Protein AF-A0A7R8Z5N2-F1 (afdb_monomer)

Sequence (148 aa):
MTSTLLFFHPQNLLNNFQSWDPMTAVARVFLFFQLVTVYPLLTYMLRVQMFTTLLRSTYPGFYHVLLLNTAIIIVCVMFAIFLPHIGTIIRFTGALSGLVYVFTLPSLLHLASQRKFGKQSWLSILLHIAIIIIGGGNLLAQFFVQDL

Foldseek 3Di:
DPVVVVVPDQPPPLVVDDPPDVVSVVVVVVVVVVCVVVVVVVLVVVLVVCCCPPVVDPAPDDVVVVVSVVVVVVVVVVCVPPPVRVVLCCQLVVLVCCLVPVQVVVLVVVVVVCVVVVDDDVVVNVVSVVSSVVSVVSNVVSVVVVVD

pLDDT: mean 77.33, std 12.67, range [39.56, 95.31]

Solvent-accessible surface area (backbone atoms only — not comparable to full-atom values): 8576 Å² total; per-residue (Å²): 141,69,71,68,66,72,75,65,59,57,79,49,70,78,67,71,49,66,92,82,41,67,68,58,53,52,50,52,53,53,52,48,55,49,49,66,59,48,50,60,54,50,55,51,51,50,51,54,52,49,40,56,71,73,62,75,48,101,74,87,52,70,65,57,57,50,53,51,53,51,51,51,51,51,52,54,53,50,46,58,70,79,49,78,52,64,56,63,54,49,49,53,54,47,37,54,49,39,33,51,60,67,37,43,45,58,44,50,51,50,53,56,50,33,67,74,67,75,58,84,58,66,68,58,54,50,53,45,51,51,48,40,50,52,36,51,48,53,44,52,49,55,54,59,66,71,80,110

InterPro domains:
  IPR013057 Amino acid transporter, transmembrane domain [PF01490] (11-136)

Mean predicted aligned error: 10.29 Å

Secondary structure (DSSP, 8-state):
--HHHHTT--SSGGGSS-TT-HHHHHHHHHHHHHHHHHHHHHHHHHHHHHHHHHT-SS---HHHHHHHHHHHHHHHHHHHHH---HHHHHHHHHHHHIIIIIIIHHHHHHHHHHHHHT---HHHHHHHHHHHHHHHHHHHHHHHTT--

Radius of gyration: 21.26 Å; Cα contacts (8 Å, |Δi|>4): 54; chains: 1; bounding box: 60×34×50 Å

Organism: Timema douglasi (NCBI:txid61478)

Structure (mmCIF, N/CA/C/O backbone):
data_AF-A0A7R8Z5N2-F1
#
_entry.id   AF-A0A7R8Z5N2-F1
#
loop_
_atom_site.group_PDB
_atom_site.id
_atom_site.type_symbol
_atom_site.label_atom_id
_atom_site.label_alt_id
_atom_site.label_comp_id
_atom_site.label_asym_id
_atom_site.label_entity_id
_atom_site.label_seq_id
_atom_site.pdbx_PDB_ins_code
_atom_site.Cartn_x
_atom_site.Cartn_y
_atom_site.Cartn_z
_atom_site.occupancy
_atom_site.B_iso_or_equiv
_atom_site.auth_seq_id
_atom_site.auth_comp_id
_atom_site.auth_asym_id
_atom_site.auth_atom_id
_atom_site.pdbx_PDB_model_num
ATOM 1 N N . MET A 1 1 ? 33.433 5.625 8.682 1.00 39.56 1 MET A N 1
ATOM 2 C CA . MET A 1 1 ? 33.608 4.579 7.646 1.00 39.56 1 MET A CA 1
ATOM 3 C C . MET A 1 1 ? 32.602 3.423 7.794 1.00 39.56 1 MET A C 1
ATOM 5 O O . MET A 1 1 ? 32.796 2.369 7.211 1.00 39.56 1 MET A O 1
ATOM 9 N N . THR A 1 2 ? 31.505 3.627 8.534 1.00 42.00 2 THR A N 1
ATOM 10 C CA . THR A 1 2 ? 30.432 2.646 8.793 1.00 42.00 2 THR A CA 1
ATOM 11 C C . THR A 1 2 ? 29.105 3.010 8.111 1.00 42.00 2 THR A C 1
ATOM 13 O O . THR A 1 2 ? 28.237 2.155 7.989 1.00 42.00 2 THR A O 1
ATOM 16 N N . SER A 1 3 ? 28.953 4.237 7.597 1.00 45.19 3 SER A N 1
ATOM 17 C CA . SER A 1 3 ? 27.700 4.699 6.974 1.00 45.19 3 SER A CA 1
ATOM 18 C C . SER A 1 3 ? 27.501 4.237 5.524 1.00 45.19 3 SER A C 1
ATOM 20 O O . SER A 1 3 ? 26.374 4.214 5.046 1.00 45.19 3 SER A O 1
ATOM 22 N N . THR A 1 4 ? 28.553 3.806 4.818 1.00 46.22 4 THR A N 1
ATOM 23 C CA . THR A 1 4 ? 28.443 3.372 3.409 1.00 46.22 4 THR A CA 1
ATOM 24 C C . THR A 1 4 ? 27.979 1.915 3.261 1.00 46.22 4 THR A C 1
ATOM 26 O O . THR A 1 4 ? 27.432 1.552 2.227 1.00 46.22 4 THR A O 1
ATOM 29 N N . LEU A 1 5 ? 28.142 1.084 4.300 1.00 44.28 5 LEU A N 1
ATOM 30 C CA . LEU A 1 5 ? 27.711 -0.325 4.306 1.00 44.28 5 LEU A CA 1
ATOM 31 C C . LEU A 1 5 ? 26.206 -0.489 4.577 1.00 44.28 5 LEU A C 1
ATOM 33 O O . LEU A 1 5 ? 25.599 -1.452 4.121 1.00 44.28 5 LEU A O 1
ATOM 37 N N . LEU A 1 6 ? 25.589 0.474 5.266 1.00 46.59 6 LEU A N 1
ATOM 38 C CA . LEU A 1 6 ? 24.146 0.487 5.534 1.00 46.59 6 LEU A CA 1
ATOM 39 C C . LEU A 1 6 ? 23.344 1.010 4.326 1.00 46.59 6 LEU A C 1
ATOM 41 O O . LEU A 1 6 ? 22.189 0.641 4.139 1.00 46.59 6 LEU A O 1
ATOM 45 N N . PHE A 1 7 ? 23.986 1.790 3.450 1.00 44.69 7 PHE A N 1
ATOM 46 C CA . PHE A 1 7 ? 23.397 2.290 2.203 1.00 44.69 7 PHE A CA 1
ATOM 47 C C . PHE A 1 7 ? 23.388 1.248 1.069 1.00 44.69 7 PHE A C 1
ATOM 49 O O . PHE A 1 7 ? 22.688 1.414 0.074 1.00 44.69 7 PHE A O 1
ATOM 56 N N . PHE A 1 8 ? 24.158 0.165 1.211 1.00 43.88 8 PHE A N 1
ATOM 57 C CA . PHE A 1 8 ? 24.378 -0.831 0.160 1.00 43.88 8 PHE A CA 1
ATOM 58 C C . PHE A 1 8 ? 23.771 -2.197 0.473 1.00 43.88 8 PHE A C 1
ATOM 60 O O . PHE A 1 8 ? 24.158 -3.170 -0.161 1.00 43.88 8 PHE A O 1
ATOM 67 N N . HIS A 1 9 ? 22.837 -2.301 1.425 1.00 49.00 9 HIS A N 1
ATOM 68 C CA . HIS A 1 9 ? 22.056 -3.526 1.578 1.00 49.00 9 HIS A CA 1
ATOM 69 C C . HIS A 1 9 ? 20.929 -3.506 0.538 1.00 49.00 9 HIS A C 1
ATOM 71 O O . HIS A 1 9 ? 19.988 -2.716 0.675 1.00 49.00 9 HIS A O 1
ATOM 77 N N . PRO A 1 10 ? 20.981 -4.349 -0.510 1.00 59.81 10 PRO A N 1
ATOM 78 C CA . PRO A 1 10 ? 19.870 -4.458 -1.428 1.00 59.81 10 PRO A CA 1
ATOM 79 C C . PRO A 1 10 ? 18.620 -4.839 -0.643 1.00 59.81 10 PRO A C 1
ATOM 81 O O . PRO A 1 10 ? 18.575 -5.883 0.008 1.00 59.81 10 PRO A O 1
ATOM 84 N N . GLN A 1 11 ? 17.594 -3.996 -0.718 1.00 66.06 11 GLN A N 1
ATOM 85 C CA . GLN A 1 11 ? 16.321 -4.263 -0.044 1.00 66.06 11 GLN A CA 1
ATOM 86 C C . GLN A 1 11 ? 15.582 -5.454 -0.666 1.00 66.06 11 GLN A C 1
ATOM 88 O O . GLN A 1 11 ? 14.691 -6.033 -0.054 1.00 66.06 11 GLN A O 1
ATOM 93 N N . ASN A 1 12 ? 15.987 -5.850 -1.875 1.00 74.50 12 ASN A N 1
ATOM 94 C CA . ASN A 1 12 ? 15.635 -7.130 -2.457 1.00 74.50 12 ASN A CA 1
ATOM 95 C C . ASN A 1 12 ? 16.669 -8.189 -2.049 1.00 74.50 12 ASN A C 1
ATOM 97 O O . ASN A 1 12 ? 17.817 -8.148 -2.496 1.00 74.50 12 ASN A O 1
ATOM 101 N N . LEU A 1 13 ? 16.238 -9.173 -1.256 1.00 75.88 13 LEU A N 1
ATOM 102 C CA . LEU A 1 13 ? 17.068 -10.289 -0.796 1.00 75.88 13 LEU A CA 1
ATOM 103 C C . LEU A 1 13 ? 17.798 -10.992 -1.955 1.00 75.88 13 LEU A C 1
ATOM 105 O O . LEU A 1 13 ? 18.972 -11.322 -1.833 1.00 75.88 13 LEU A O 1
ATOM 109 N N . LEU A 1 14 ? 17.149 -11.144 -3.114 1.00 69.31 14 LEU A N 1
ATOM 110 C CA . LEU A 1 14 ? 17.735 -11.826 -4.277 1.00 69.31 14 LEU A CA 1
ATOM 111 C C . LEU A 1 14 ? 18.878 -11.054 -4.941 1.00 69.31 14 LEU A C 1
ATOM 113 O O . LEU A 1 14 ? 19.600 -11.620 -5.762 1.00 69.31 14 LEU A O 1
ATOM 117 N N . ASN A 1 15 ? 19.034 -9.773 -4.620 1.00 73.38 15 ASN A N 1
ATOM 118 C CA . ASN A 1 15 ? 20.131 -8.949 -5.107 1.00 73.38 15 ASN A CA 1
ATOM 119 C C . ASN A 1 15 ? 21.354 -8.989 -4.171 1.00 73.38 15 ASN A C 1
ATOM 121 O O . ASN A 1 15 ? 22.372 -8.395 -4.500 1.00 73.38 15 ASN A O 1
ATOM 125 N N . ASN A 1 16 ? 21.258 -9.685 -3.026 1.00 77.38 16 ASN A N 1
ATOM 126 C CA . ASN A 1 16 ? 22.408 -10.009 -2.170 1.00 77.38 16 ASN A CA 1
ATOM 127 C C . ASN A 1 16 ? 23.142 -11.288 -2.609 1.00 77.38 16 ASN A C 1
ATOM 129 O O . ASN A 1 16 ? 24.275 -11.502 -2.196 1.00 77.38 16 ASN A O 1
ATOM 133 N N . PHE A 1 17 ? 22.513 -12.146 -3.419 1.00 77.88 17 PHE A N 1
ATOM 134 C CA . PHE A 1 17 ? 23.131 -13.376 -3.919 1.00 77.88 17 PHE A CA 1
ATOM 135 C C . PHE A 1 17 ? 23.900 -13.131 -5.220 1.00 77.88 17 PHE A C 1
ATOM 137 O O . PHE A 1 17 ? 23.555 -12.237 -5.997 1.00 77.88 17 PHE A O 1
ATOM 144 N N . GLN A 1 18 ? 24.926 -13.948 -5.474 1.00 71.62 18 GLN A N 1
ATOM 145 C CA . GLN A 1 18 ? 25.733 -13.859 -6.686 1.00 71.62 18 GLN A CA 1
ATOM 146 C C . GLN A 1 18 ? 24.854 -14.142 -7.914 1.00 71.62 18 GLN A C 1
ATOM 148 O O . GLN A 1 18 ? 24.121 -15.129 -7.972 1.00 71.62 18 GLN A O 1
ATOM 153 N N 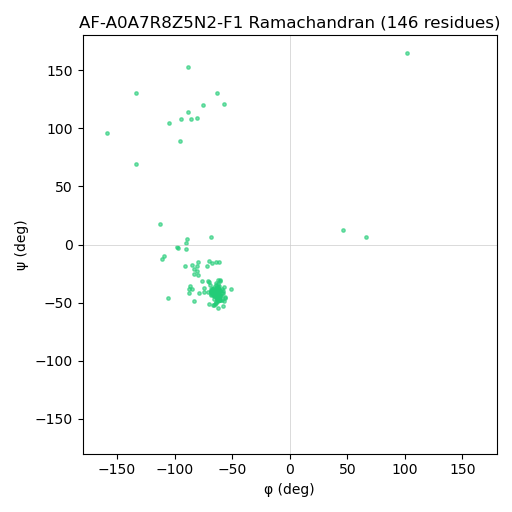. SER A 1 19 ? 24.923 -13.276 -8.929 1.00 64.31 19 SER A N 1
ATOM 154 C CA . SER A 1 19 ? 24.057 -13.346 -10.122 1.00 64.31 19 SER A CA 1
ATOM 155 C C . SER A 1 19 ? 24.210 -14.636 -10.940 1.00 64.31 19 SER A C 1
ATOM 157 O O . SER A 1 19 ? 23.376 -14.917 -11.795 1.00 64.31 19 SER A O 1
ATOM 159 N N . TRP A 1 20 ? 25.284 -15.389 -10.700 1.00 68.44 20 TRP A N 1
ATOM 160 C CA . TRP A 1 20 ? 25.646 -16.611 -11.418 1.00 68.44 20 TRP A CA 1
ATOM 161 C C . TRP A 1 20 ? 25.206 -17.901 -10.713 1.00 68.44 20 TRP A C 1
ATOM 163 O O . TRP A 1 20 ? 25.386 -18.981 -11.271 1.00 68.44 20 TRP A O 1
ATOM 173 N N . ASP A 1 21 ? 24.607 -17.809 -9.520 1.00 82.62 21 ASP A N 1
ATOM 174 C CA . ASP A 1 21 ? 24.134 -18.992 -8.808 1.00 82.62 21 ASP A CA 1
ATOM 175 C C . ASP A 1 21 ? 22.845 -19.529 -9.456 1.00 82.62 21 ASP A C 1
ATOM 177 O O . ASP A 1 21 ? 21.822 -18.828 -9.475 1.00 82.62 21 ASP A O 1
ATOM 181 N N . PRO A 1 22 ? 22.834 -20.784 -9.949 1.00 84.25 22 PRO A N 1
ATOM 182 C CA . PRO A 1 22 ? 21.678 -21.344 -10.648 1.00 84.25 22 PRO A CA 1
ATOM 183 C C . PRO A 1 22 ? 20.425 -21.381 -9.760 1.00 84.25 22 PRO A C 1
ATOM 185 O O . PRO A 1 22 ? 19.316 -21.186 -10.252 1.00 84.25 22 PRO A O 1
ATOM 188 N N . MET A 1 23 ? 20.588 -21.534 -8.441 1.00 84.19 23 MET A N 1
ATOM 189 C CA . MET A 1 23 ? 19.486 -21.491 -7.472 1.00 84.19 23 MET A CA 1
ATOM 190 C C . MET A 1 23 ? 18.786 -20.120 -7.444 1.00 84.19 23 MET A C 1
ATOM 192 O O . MET A 1 23 ? 17.557 -20.043 -7.430 1.00 84.19 23 MET A O 1
ATOM 196 N N . THR A 1 24 ? 19.552 -19.025 -7.497 1.00 84.94 24 THR A N 1
ATOM 197 C CA . THR A 1 24 ? 19.012 -17.656 -7.516 1.00 84.94 24 THR A CA 1
ATOM 198 C C . THR A 1 24 ? 18.289 -17.371 -8.830 1.00 84.94 24 THR A C 1
ATOM 200 O O . THR A 1 24 ? 17.233 -16.736 -8.827 1.00 84.94 24 THR A O 1
ATOM 203 N N . ALA A 1 25 ? 18.814 -17.865 -9.955 1.00 84.81 25 ALA A N 1
ATOM 204 C CA . ALA A 1 25 ? 18.154 -17.747 -11.254 1.00 84.81 25 ALA A CA 1
ATOM 205 C C . ALA A 1 25 ? 16.797 -18.471 -11.264 1.00 84.81 25 ALA A C 1
ATOM 207 O O . ALA A 1 25 ? 15.786 -17.882 -11.653 1.00 84.81 25 ALA A O 1
ATOM 208 N N . VAL A 1 26 ? 16.752 -19.703 -10.750 1.00 89.75 26 VAL A N 1
ATOM 209 C CA . VAL A 1 26 ? 15.511 -20.476 -10.601 1.00 89.75 26 VAL A CA 1
ATOM 210 C C . VAL A 1 26 ? 14.506 -19.738 -9.705 1.00 89.75 26 VAL A C 1
ATOM 212 O O . VAL A 1 26 ? 13.344 -19.589 -10.084 1.00 89.75 26 VAL A O 1
ATOM 215 N N . ALA A 1 27 ? 14.947 -19.180 -8.573 1.00 88.12 27 ALA A N 1
ATOM 216 C CA . ALA A 1 27 ? 14.085 -18.386 -7.694 1.00 88.12 27 ALA A CA 1
ATOM 217 C C . ALA A 1 27 ? 13.497 -17.142 -8.392 1.00 88.12 27 ALA A C 1
ATOM 219 O O . ALA A 1 27 ? 12.315 -16.842 -8.215 1.00 88.12 27 ALA A O 1
ATOM 220 N N . ARG A 1 28 ? 14.278 -16.438 -9.230 1.00 88.69 28 ARG A N 1
ATOM 221 C CA . ARG A 1 28 ? 13.782 -15.291 -10.022 1.00 88.69 28 ARG A CA 1
ATOM 222 C C . ARG A 1 28 ? 12.705 -15.710 -11.019 1.00 88.69 28 ARG A C 1
ATOM 224 O O . ARG A 1 28 ? 11.719 -14.993 -11.159 1.00 88.69 28 ARG A O 1
ATOM 231 N N . VAL A 1 29 ? 12.863 -16.863 -11.672 1.00 91.12 29 VAL A N 1
ATOM 232 C CA . VAL A 1 29 ? 11.866 -17.395 -12.617 1.00 91.12 29 VAL A CA 1
ATOM 233 C C . VAL A 1 29 ? 10.561 -17.751 -11.901 1.00 91.12 29 VAL A C 1
ATOM 235 O O . VAL A 1 29 ? 9.488 -17.368 -12.368 1.00 91.12 29 VAL A O 1
ATOM 238 N N . PHE A 1 30 ? 10.629 -18.406 -10.738 1.00 92.25 30 PHE A N 1
ATOM 239 C CA . PHE A 1 30 ? 9.432 -18.705 -9.943 1.00 92.25 30 PHE A CA 1
ATOM 240 C C . PHE A 1 30 ? 8.725 -17.439 -9.447 1.00 92.25 30 PHE A C 1
ATOM 242 O O . PHE A 1 30 ? 7.507 -17.323 -9.593 1.00 92.25 30 PHE A O 1
ATOM 249 N N . LEU A 1 31 ? 9.474 -16.461 -8.924 1.00 89.00 31 LEU A N 1
ATOM 250 C CA . LEU A 1 31 ? 8.903 -15.175 -8.513 1.00 89.00 31 LEU A CA 1
ATOM 251 C C . LEU A 1 31 ? 8.288 -14.417 -9.693 1.00 89.00 31 LEU A C 1
ATOM 253 O O . LEU A 1 31 ? 7.239 -13.798 -9.537 1.00 89.00 31 LEU A O 1
ATOM 257 N N . PHE A 1 32 ? 8.895 -14.491 -10.878 1.00 91.62 32 PHE A N 1
ATOM 258 C CA . PHE A 1 32 ? 8.331 -13.900 -12.088 1.00 91.62 32 PHE A CA 1
ATOM 259 C C . PHE A 1 32 ? 6.991 -14.547 -12.453 1.00 91.62 32 PHE A C 1
ATOM 261 O O . PHE A 1 32 ? 6.007 -13.839 -12.662 1.00 91.62 32 PHE A O 1
ATOM 268 N N . PHE A 1 33 ? 6.913 -15.880 -12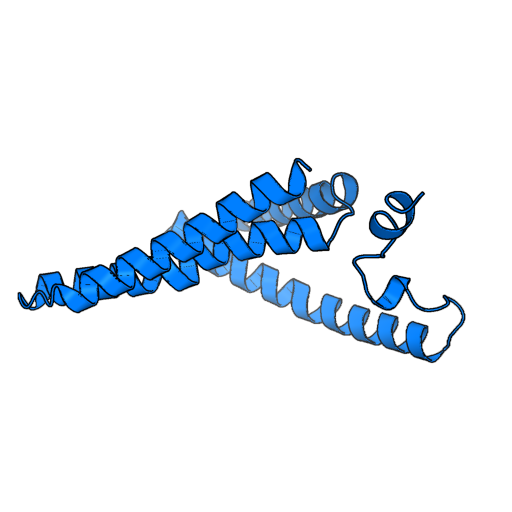.446 1.00 92.56 33 PHE A N 1
ATOM 269 C CA . PHE A 1 33 ? 5.665 -16.599 -12.716 1.00 92.56 33 PHE A CA 1
ATOM 270 C C . PHE A 1 33 ? 4.568 -16.268 -11.688 1.00 92.56 33 PHE A C 1
ATOM 272 O O . PHE A 1 33 ? 3.405 -16.049 -12.044 1.00 92.56 33 PHE A O 1
ATOM 279 N N . GLN A 1 34 ? 4.941 -16.150 -10.411 1.00 95.31 34 GLN A N 1
ATOM 280 C CA . GLN A 1 34 ? 4.027 -15.715 -9.357 1.00 95.31 34 GLN A CA 1
ATOM 281 C C . GLN A 1 34 ? 3.528 -14.283 -9.595 1.00 95.31 34 GLN A C 1
ATOM 283 O O . GLN A 1 34 ? 2.331 -14.029 -9.500 1.00 95.31 34 GLN A O 1
ATOM 288 N N . LEU A 1 35 ? 4.403 -13.336 -9.934 1.00 91.44 35 LEU A N 1
ATOM 289 C CA . LEU A 1 35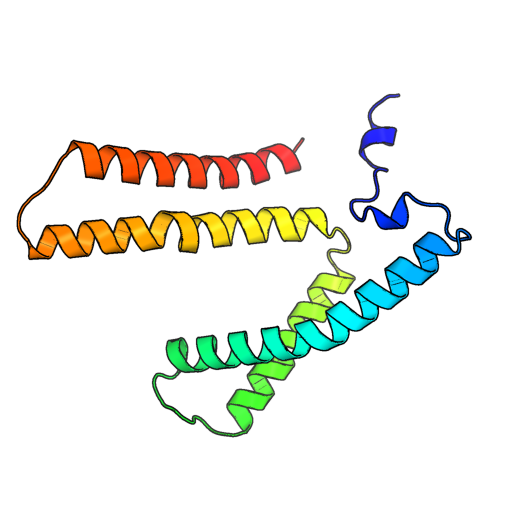 ? 3.988 -11.950 -10.168 1.00 91.44 35 LEU A CA 1
ATOM 290 C C . LEU A 1 35 ? 3.090 -11.811 -11.403 1.00 91.44 35 LEU A C 1
ATOM 292 O O . LEU A 1 35 ? 2.105 -11.077 -11.345 1.00 91.44 35 LEU A O 1
ATOM 296 N N . VAL A 1 36 ? 3.368 -12.552 -12.479 1.00 92.62 36 VAL A N 1
ATOM 297 C CA . VAL A 1 36 ? 2.534 -12.560 -13.695 1.00 92.62 36 VAL A CA 1
ATOM 298 C C . VAL A 1 36 ? 1.112 -13.045 -13.407 1.00 92.62 36 VAL A C 1
ATOM 300 O O . VAL A 1 36 ? 0.168 -12.532 -14.000 1.00 92.62 36 VAL A O 1
ATOM 303 N N . THR A 1 37 ? 0.933 -14.000 -12.493 1.00 93.94 37 THR A N 1
ATOM 304 C CA . THR A 1 37 ? -0.397 -14.527 -12.133 1.00 93.94 37 THR A CA 1
ATOM 305 C C . THR A 1 37 ? -1.105 -13.678 -11.078 1.00 93.94 37 THR A C 1
ATOM 307 O O . THR A 1 37 ? -2.311 -13.446 -11.173 1.00 93.94 37 THR A O 1
ATOM 310 N N . VAL A 1 38 ? -0.368 -13.160 -10.094 1.00 94.69 38 VAL A N 1
ATOM 311 C CA . VAL A 1 38 ? -0.923 -12.355 -8.997 1.00 94.69 38 VAL A CA 1
ATOM 312 C C . VAL A 1 38 ? -1.298 -10.945 -9.458 1.00 94.69 38 VAL A C 1
ATOM 314 O O . VAL A 1 38 ? -2.323 -10.419 -9.027 1.00 94.69 38 VAL A O 1
ATOM 317 N N . TYR A 1 39 ? -0.525 -10.327 -10.354 1.00 89.50 39 TYR A N 1
ATOM 318 C CA . TYR A 1 39 ? -0.776 -8.944 -10.774 1.00 89.50 39 TYR A CA 1
ATOM 319 C C . TYR A 1 39 ? -2.159 -8.737 -11.436 1.00 89.50 39 TYR A C 1
ATOM 321 O O . TYR A 1 39 ? -2.887 -7.842 -10.998 1.00 89.50 39 TYR A O 1
ATOM 329 N N . PRO A 1 40 ? -2.608 -9.571 -12.399 1.00 87.81 40 PRO A N 1
ATOM 330 C CA . PRO A 1 40 ? -3.959 -9.479 -12.959 1.00 87.81 40 PRO A CA 1
ATOM 331 C C . PRO A 1 40 ? -5.066 -9.641 -11.911 1.00 87.81 40 PRO A C 1
ATOM 333 O O . PRO A 1 40 ? -6.074 -8.934 -11.964 1.00 87.81 40 PRO A O 1
ATOM 336 N N . LEU A 1 41 ? -4.871 -10.539 -10.938 1.00 91.38 41 LEU A N 1
ATOM 337 C CA . LEU A 1 41 ? -5.820 -10.757 -9.843 1.00 91.38 41 LEU A CA 1
ATOM 338 C C . LEU A 1 41 ? -5.947 -9.509 -8.958 1.00 91.38 41 LEU A C 1
ATOM 340 O O . LEU A 1 41 ? -7.065 -9.097 -8.639 1.00 91.38 41 LEU A O 1
ATOM 344 N N . LEU A 1 42 ? -4.825 -8.870 -8.612 1.00 90.38 42 LEU A N 1
ATOM 345 C CA . LEU A 1 42 ? -4.817 -7.635 -7.822 1.00 90.38 42 LEU A CA 1
ATOM 346 C C . LEU A 1 42 ? -5.508 -6.483 -8.558 1.00 90.38 42 LEU A C 1
ATOM 348 O O . LEU A 1 42 ? -6.369 -5.818 -7.978 1.00 90.38 42 LEU A O 1
ATOM 352 N N . THR A 1 43 ? -5.199 -6.276 -9.840 1.00 87.44 43 THR A N 1
ATOM 353 C CA . THR A 1 43 ? -5.848 -5.232 -10.650 1.00 87.44 43 THR A CA 1
ATOM 354 C C . THR A 1 43 ? -7.352 -5.481 -10.784 1.00 87.44 43 THR A C 1
ATOM 356 O O . THR A 1 43 ? -8.143 -4.539 -10.704 1.00 87.44 43 THR A O 1
ATOM 359 N N . TYR A 1 44 ? -7.779 -6.742 -10.910 1.00 88.06 44 TYR A N 1
ATOM 360 C CA . TYR A 1 44 ? -9.200 -7.093 -10.909 1.00 88.06 44 TYR A CA 1
ATOM 361 C C . TYR A 1 44 ? -9.886 -6.738 -9.581 1.00 88.06 44 TYR A C 1
ATOM 363 O O . TYR A 1 44 ? -10.939 -6.093 -9.596 1.00 88.06 44 TYR A O 1
ATOM 371 N N . MET A 1 45 ? -9.290 -7.107 -8.442 1.00 89.06 45 MET A N 1
ATOM 372 C CA . MET A 1 45 ? -9.829 -6.781 -7.115 1.00 89.06 45 MET A CA 1
ATOM 373 C C . MET A 1 45 ? -9.915 -5.270 -6.886 1.00 89.06 45 MET A C 1
ATOM 375 O O . MET A 1 45 ? -10.960 -4.774 -6.459 1.00 89.06 45 MET A O 1
ATOM 379 N N . LEU A 1 46 ? -8.855 -4.531 -7.226 1.00 86.38 46 LEU A N 1
ATOM 380 C CA . LEU A 1 46 ? -8.814 -3.075 -7.094 1.00 86.38 46 LEU A CA 1
ATOM 381 C C . LEU A 1 46 ? -9.896 -2.419 -7.953 1.00 86.38 46 LEU A C 1
ATOM 383 O O . LEU A 1 46 ? -10.622 -1.550 -7.471 1.00 86.38 46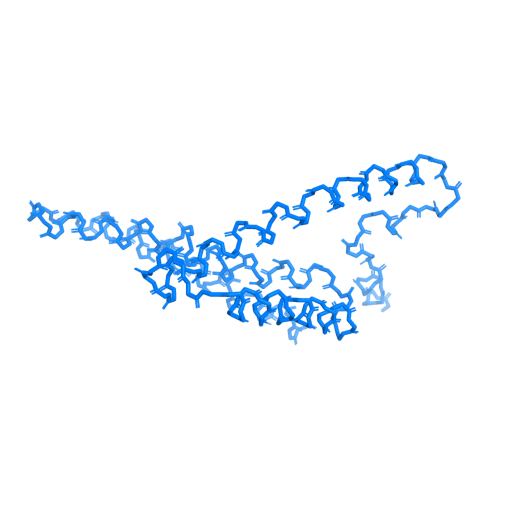 LEU A O 1
ATOM 387 N N . ARG A 1 47 ? -10.065 -2.872 -9.200 1.00 84.75 47 ARG A N 1
ATOM 388 C CA . ARG A 1 47 ? -11.119 -2.384 -10.095 1.00 84.75 47 ARG A CA 1
ATOM 389 C C . ARG A 1 47 ? -12.510 -2.559 -9.476 1.00 84.75 47 ARG A C 1
ATOM 391 O O . ARG A 1 47 ? -13.295 -1.614 -9.475 1.00 84.75 47 ARG A O 1
ATOM 398 N N . VAL A 1 48 ? -12.819 -3.744 -8.946 1.00 84.94 48 VAL A N 1
ATOM 399 C CA . VAL A 1 48 ? -14.123 -4.028 -8.314 1.00 84.94 48 VAL A CA 1
ATOM 400 C C . VAL A 1 48 ? -14.347 -3.153 -7.078 1.00 84.94 48 VAL A C 1
ATOM 402 O O . VAL A 1 48 ? -15.432 -2.587 -6.920 1.00 84.94 48 VAL A O 1
ATOM 405 N N . GLN A 1 49 ? -13.330 -2.998 -6.226 1.00 86.38 49 GLN A N 1
ATOM 406 C CA . GLN A 1 49 ? -13.406 -2.140 -5.041 1.00 86.38 49 GLN A CA 1
ATOM 407 C C . GLN A 1 49 ? -13.647 -0.677 -5.423 1.00 86.38 49 GLN A C 1
ATOM 409 O O . GLN A 1 49 ? -14.585 -0.073 -4.909 1.00 86.38 49 GLN A O 1
ATOM 414 N N . MET A 1 50 ? -12.877 -0.140 -6.374 1.00 82.06 50 MET A N 1
ATOM 415 C CA . MET A 1 50 ? -13.016 1.243 -6.840 1.00 82.06 50 MET A CA 1
ATOM 416 C C . MET A 1 50 ? -14.382 1.511 -7.476 1.00 82.06 50 MET A C 1
ATOM 418 O O . MET A 1 50 ? -14.991 2.536 -7.195 1.00 82.06 50 MET A O 1
ATOM 422 N N . PHE A 1 51 ? -14.919 0.596 -8.289 1.00 80.12 51 PHE A N 1
ATOM 423 C CA . PHE A 1 51 ? -16.257 0.785 -8.865 1.00 80.12 51 PHE A CA 1
ATOM 424 C C . PHE A 1 51 ? -17.370 0.735 -7.816 1.00 80.12 51 PHE A C 1
ATOM 426 O O . PHE A 1 51 ? -18.315 1.524 -7.885 1.00 80.12 51 PHE A O 1
ATOM 433 N N . THR A 1 52 ? -17.240 -0.149 -6.827 1.00 79.25 52 THR A N 1
ATOM 434 C CA . THR A 1 52 ? -18.225 -0.287 -5.747 1.00 79.25 52 THR A CA 1
ATOM 435 C C . THR A 1 52 ? -18.233 0.942 -4.835 1.00 79.25 52 THR A C 1
ATOM 437 O O . THR A 1 52 ? -19.307 1.401 -4.443 1.00 79.25 52 THR A O 1
ATOM 440 N N . THR A 1 53 ? -17.061 1.500 -4.514 1.00 78.62 53 THR A N 1
ATOM 441 C CA . THR A 1 53 ? -16.945 2.689 -3.655 1.00 78.62 53 THR A CA 1
ATOM 442 C C . THR A 1 53 ? -17.251 3.989 -4.393 1.00 78.62 53 THR A C 1
ATOM 444 O O . THR A 1 53 ? -17.936 4.843 -3.835 1.00 78.62 53 THR A O 1
ATOM 447 N N . LEU A 1 54 ? -16.768 4.147 -5.629 1.00 73.88 54 LEU A N 1
ATOM 448 C CA . LEU A 1 54 ? -16.811 5.420 -6.348 1.00 73.88 54 LEU A CA 1
ATOM 449 C C . LEU A 1 54 ? -18.119 5.625 -7.122 1.00 73.88 54 LEU A C 1
ATOM 451 O O . LEU A 1 54 ? -18.659 6.726 -7.107 1.00 73.88 54 LEU A O 1
ATOM 455 N N . LEU A 1 55 ? -18.645 4.590 -7.792 1.00 66.12 55 LEU A N 1
ATOM 456 C CA . LEU A 1 55 ? -19.785 4.756 -8.706 1.00 66.12 55 LEU A CA 1
ATOM 457 C C . LEU A 1 55 ? -21.101 4.155 -8.209 1.00 66.12 55 LEU A C 1
ATOM 459 O O . LEU A 1 55 ? -22.127 4.447 -8.818 1.00 66.12 55 LEU A O 1
ATOM 463 N N . ARG A 1 56 ? -21.108 3.364 -7.119 1.00 67.94 56 ARG A N 1
ATOM 464 C CA . ARG A 1 56 ? -22.306 2.755 -6.480 1.00 67.94 56 ARG A CA 1
ATOM 465 C C . ARG A 1 56 ? -23.302 2.076 -7.449 1.00 67.94 56 ARG A C 1
ATOM 467 O O . ARG A 1 56 ? -24.416 1.742 -7.058 1.00 67.94 56 ARG A O 1
ATOM 474 N N . SER A 1 57 ? -22.893 1.868 -8.696 1.00 58.69 57 SER A N 1
ATOM 475 C CA . SER A 1 57 ? -23.677 1.414 -9.835 1.00 58.69 57 SER A CA 1
ATOM 476 C C . SER A 1 57 ? -22.875 0.325 -10.527 1.00 58.69 57 SER A C 1
ATOM 478 O O . SER A 1 57 ? -21.678 0.478 -10.778 1.00 58.69 57 SER A O 1
ATOM 480 N N . THR A 1 58 ? -23.536 -0.797 -10.794 1.00 57.50 58 THR A N 1
ATOM 481 C CA . THR A 1 58 ? -22.915 -2.065 -11.191 1.00 57.50 58 THR A CA 1
ATOM 482 C C . THR A 1 58 ? -22.187 -1.989 -12.539 1.00 57.50 58 THR A C 1
ATOM 484 O O . THR A 1 58 ? -21.377 -2.867 -12.824 1.00 57.50 58 THR A O 1
ATOM 487 N N . TYR A 1 59 ? -22.422 -0.956 -13.363 1.00 58.66 59 TYR A N 1
ATOM 488 C CA . TYR A 1 59 ? -21.796 -0.845 -14.685 1.00 58.66 59 TYR A CA 1
ATOM 489 C C . TYR A 1 59 ? -21.774 0.599 -15.234 1.00 58.66 59 TYR A C 1
ATOM 491 O O . TYR A 1 59 ? -22.741 1.040 -15.851 1.00 58.66 59 TYR A O 1
ATOM 499 N N . PRO A 1 60 ? -20.679 1.362 -15.064 1.00 62.12 60 PRO A N 1
ATOM 500 C CA . PRO A 1 60 ? -20.608 2.738 -15.568 1.00 62.12 60 PRO A CA 1
ATOM 501 C C . PRO A 1 60 ? -20.074 2.875 -17.010 1.00 62.12 60 PRO A C 1
ATOM 503 O O . PRO A 1 60 ? -19.894 3.989 -17.499 1.00 62.12 60 PRO A O 1
ATOM 506 N N . GLY A 1 61 ? -19.825 1.761 -17.711 1.00 71.06 61 GLY A N 1
ATOM 507 C CA . GLY A 1 61 ? -19.454 1.736 -19.135 1.00 71.06 61 GLY A CA 1
ATOM 508 C C . GLY A 1 61 ? -17.960 1.520 -19.431 1.00 71.06 61 GLY A C 1
ATOM 509 O O . GLY A 1 61 ? -17.099 1.645 -18.558 1.00 71.06 61 GLY A O 1
ATOM 510 N N . PHE A 1 62 ? -17.653 1.185 -20.692 1.00 74.62 62 PHE A N 1
ATOM 511 C CA . PHE A 1 62 ? -16.312 0.797 -21.171 1.00 74.62 62 PHE A CA 1
ATOM 512 C C . PHE A 1 62 ? -15.242 1.877 -20.930 1.00 74.62 62 PHE A C 1
ATOM 514 O O . PHE A 1 62 ? -14.136 1.564 -20.489 1.00 74.62 62 PHE A O 1
ATOM 521 N N . TYR A 1 63 ? -15.590 3.153 -21.133 1.00 79.69 63 TYR A N 1
ATOM 522 C CA . TYR A 1 63 ? -14.669 4.281 -20.959 1.00 79.69 63 TYR A CA 1
ATOM 523 C C . TYR A 1 63 ? -14.137 4.418 -19.526 1.00 79.69 63 TYR A C 1
ATOM 525 O O . TYR A 1 63 ? -12.947 4.660 -19.344 1.00 79.69 63 TYR A O 1
ATOM 533 N N . HIS A 1 64 ? -14.974 4.198 -18.506 1.00 80.31 64 HIS A N 1
ATOM 534 C CA . HIS A 1 64 ? -14.537 4.265 -17.107 1.00 80.31 64 HIS A CA 1
ATOM 535 C C . HIS A 1 64 ? -13.543 3.149 -16.761 1.00 80.31 64 HIS A C 1
ATOM 537 O O . HIS A 1 64 ? -12.575 3.375 -16.036 1.00 80.31 64 HIS A O 1
ATOM 543 N N . VAL A 1 65 ? -13.761 1.942 -17.293 1.00 81.69 65 VAL A N 1
ATOM 544 C CA . VAL A 1 65 ? -12.855 0.801 -17.087 1.00 81.69 65 VAL A CA 1
ATOM 545 C C . VAL A 1 65 ? -11.518 1.035 -17.787 1.00 81.69 65 VAL A C 1
ATOM 547 O O . VAL A 1 65 ? -10.470 0.720 -17.218 1.00 81.69 65 VAL A O 1
ATOM 550 N N . LEU A 1 66 ? -11.545 1.589 -19.001 1.00 84.31 66 LEU A N 1
ATOM 551 C CA . LEU A 1 66 ? -10.341 1.917 -19.760 1.00 84.31 66 LEU A CA 1
ATOM 552 C C . LEU A 1 66 ? -9.514 2.989 -19.040 1.00 84.31 66 LEU A C 1
ATOM 554 O O . LEU A 1 66 ? -8.332 2.771 -18.789 1.00 84.31 66 LEU A O 1
ATOM 558 N N . LEU A 1 67 ? -10.152 4.088 -18.622 1.00 86.50 67 LEU A N 1
ATOM 559 C CA . LEU A 1 67 ? -9.500 5.178 -17.895 1.00 86.50 67 LEU A CA 1
ATOM 560 C C . LEU A 1 67 ? -8.812 4.681 -16.616 1.00 86.50 67 LEU A C 1
ATOM 562 O O . LEU A 1 67 ? -7.663 5.032 -16.359 1.00 86.50 67 LEU A O 1
ATOM 566 N N . LEU A 1 68 ? -9.491 3.833 -15.837 1.00 84.00 68 LEU A N 1
ATOM 567 C CA . LEU A 1 68 ? -8.961 3.300 -14.583 1.00 84.00 68 LEU A CA 1
ATOM 568 C C . LEU A 1 68 ? -7.756 2.374 -14.812 1.00 84.00 68 LEU A C 1
ATOM 570 O O . LEU A 1 68 ? -6.752 2.512 -14.120 1.00 84.00 68 LEU A O 1
ATOM 574 N N . ASN A 1 69 ? -7.807 1.475 -15.801 1.00 87.19 69 ASN A N 1
ATOM 575 C CA . ASN A 1 69 ? -6.654 0.627 -16.131 1.00 87.19 69 ASN A CA 1
ATOM 576 C C . ASN A 1 69 ? -5.459 1.452 -16.626 1.00 87.19 69 ASN A C 1
ATOM 578 O O . ASN A 1 69 ? -4.334 1.225 -16.182 1.00 87.19 69 ASN A O 1
ATOM 582 N N . THR A 1 70 ? -5.695 2.437 -17.497 1.00 88.00 70 THR A N 1
ATOM 583 C CA . THR A 1 70 ? -4.642 3.344 -17.970 1.00 88.00 70 THR A CA 1
ATOM 584 C C . THR A 1 70 ? -4.025 4.124 -16.809 1.00 88.00 70 THR A C 1
ATOM 586 O O . THR A 1 70 ? -2.802 4.179 -16.703 1.00 88.00 70 THR A O 1
ATOM 589 N N . ALA A 1 71 ? -4.838 4.658 -15.893 1.00 90.06 71 ALA A N 1
ATOM 590 C CA . ALA A 1 71 ? -4.350 5.365 -14.712 1.00 90.06 71 ALA A CA 1
ATOM 591 C C . ALA A 1 71 ? -3.495 4.467 -13.800 1.00 90.06 71 ALA A C 1
ATOM 593 O O . ALA A 1 71 ? -2.420 4.886 -13.375 1.00 90.06 71 ALA A O 1
ATOM 594 N N . ILE A 1 72 ? -3.921 3.223 -13.542 1.00 87.31 72 ILE A N 1
ATOM 595 C CA . ILE A 1 72 ? -3.150 2.266 -12.729 1.00 87.31 72 ILE A CA 1
ATOM 596 C C . ILE A 1 72 ? -1.787 1.991 -13.362 1.00 87.31 72 ILE A C 1
ATOM 598 O O . ILE A 1 72 ? -0.775 2.062 -12.669 1.00 87.31 72 ILE A O 1
ATOM 602 N N . ILE A 1 73 ? -1.745 1.712 -14.669 1.00 90.25 73 ILE A N 1
ATOM 603 C CA . ILE A 1 73 ? -0.488 1.427 -15.373 1.00 90.25 73 ILE A CA 1
ATOM 604 C C . ILE A 1 73 ? 0.440 2.645 -15.316 1.00 90.25 73 ILE A C 1
ATOM 606 O O . ILE A 1 73 ? 1.618 2.486 -15.002 1.00 90.25 73 ILE A O 1
ATOM 610 N N . ILE A 1 74 ? -0.081 3.854 -15.552 1.00 92.38 74 ILE A N 1
ATOM 611 C CA . ILE A 1 74 ? 0.704 5.095 -15.470 1.00 92.38 74 ILE A CA 1
ATOM 612 C C . ILE A 1 74 ? 1.305 5.262 -14.073 1.00 92.38 74 ILE A C 1
ATOM 614 O O . ILE A 1 74 ? 2.505 5.500 -13.954 1.00 92.38 74 ILE A O 1
ATOM 618 N N . VAL A 1 75 ? 0.505 5.091 -13.017 1.00 89.62 75 VAL A N 1
ATOM 619 C CA . VAL A 1 75 ? 0.986 5.189 -11.634 1.00 89.62 75 VAL A CA 1
ATOM 620 C C . VAL A 1 75 ? 2.046 4.119 -11.359 1.00 89.62 75 VAL A C 1
ATOM 622 O O . VAL A 1 75 ? 3.122 4.454 -10.868 1.00 89.62 75 VAL A O 1
ATOM 625 N N . CYS A 1 76 ? 1.808 2.858 -11.731 1.00 87.12 76 CYS A N 1
ATOM 626 C CA . CYS A 1 76 ? 2.784 1.775 -11.568 1.00 87.12 76 CYS A CA 1
ATOM 627 C C . CYS A 1 76 ? 4.121 2.081 -12.263 1.00 87.12 76 CYS A C 1
ATOM 629 O O . CYS A 1 76 ? 5.176 1.903 -11.656 1.00 87.12 76 CYS A O 1
ATOM 631 N N . VAL A 1 77 ? 4.088 2.566 -13.507 1.00 90.38 77 VAL A N 1
ATOM 632 C CA . VAL A 1 77 ? 5.295 2.919 -14.271 1.00 90.38 77 VAL A CA 1
ATOM 633 C C . VAL A 1 77 ? 6.002 4.124 -13.651 1.00 90.38 77 VAL A C 1
ATOM 635 O O . VAL A 1 77 ? 7.225 4.117 -13.523 1.00 90.38 77 VAL A O 1
ATOM 638 N N . MET A 1 78 ? 5.251 5.130 -13.202 1.00 89.12 78 MET A N 1
ATOM 639 C CA . MET A 1 78 ? 5.814 6.301 -12.531 1.00 89.12 78 MET A CA 1
ATOM 640 C C . MET A 1 78 ? 6.546 5.899 -11.242 1.00 89.12 78 MET A C 1
ATOM 642 O O . MET A 1 78 ? 7.696 6.287 -11.045 1.00 89.12 78 MET A O 1
ATOM 646 N N . PHE A 1 79 ? 5.943 5.046 -10.409 1.00 84.12 79 PHE A N 1
ATOM 647 C CA . PHE A 1 79 ? 6.607 4.507 -9.216 1.00 84.12 79 PHE A CA 1
ATOM 648 C C . PHE A 1 79 ? 7.844 3.665 -9.557 1.00 84.12 79 PHE A C 1
ATOM 650 O O . PHE A 1 79 ? 8.852 3.774 -8.861 1.00 84.12 79 PHE A O 1
ATOM 657 N N . ALA A 1 80 ? 7.808 2.877 -10.636 1.00 85.44 80 ALA A N 1
ATOM 658 C CA . ALA A 1 80 ? 8.950 2.068 -11.063 1.00 85.44 80 ALA A CA 1
ATOM 659 C C . ALA A 1 80 ? 10.165 2.914 -11.488 1.00 85.44 80 ALA A C 1
ATOM 661 O O . ALA A 1 80 ? 11.300 2.507 -11.247 1.00 85.44 80 ALA A O 1
ATOM 662 N N . ILE A 1 81 ? 9.937 4.081 -12.100 1.00 86.94 81 ILE A N 1
ATOM 663 C CA . ILE A 1 81 ? 11.007 4.973 -12.574 1.00 86.94 81 ILE A CA 1
ATOM 664 C C . ILE A 1 81 ? 11.529 5.867 -11.443 1.00 86.94 81 ILE A C 1
ATOM 666 O O . ILE A 1 81 ? 12.738 5.970 -11.249 1.00 86.94 81 ILE A O 1
ATOM 670 N N . PHE A 1 82 ? 10.636 6.523 -10.697 1.00 80.06 82 PHE A N 1
ATOM 671 C CA . PHE A 1 82 ? 11.027 7.547 -9.721 1.00 80.06 82 PHE A CA 1
ATOM 672 C C . PHE A 1 82 ? 11.460 6.974 -8.365 1.00 80.06 82 PHE A C 1
ATOM 674 O O . PHE A 1 82 ? 12.218 7.622 -7.645 1.00 80.06 82 PHE A O 1
ATOM 681 N N . LEU A 1 83 ? 10.995 5.777 -7.994 1.00 73.06 83 LEU A N 1
ATOM 682 C CA . LEU A 1 83 ? 11.210 5.187 -6.670 1.00 73.06 83 LEU A CA 1
ATOM 683 C C . LEU A 1 83 ? 11.646 3.713 -6.787 1.00 73.06 83 LEU A C 1
ATOM 685 O O . LEU A 1 83 ? 10.922 2.818 -6.353 1.00 73.06 83 LEU A O 1
ATOM 689 N N . PRO A 1 84 ? 12.861 3.408 -7.288 1.00 73.94 84 PRO A N 1
ATOM 690 C CA . PRO A 1 84 ? 13.341 2.023 -7.414 1.00 73.94 84 PRO A CA 1
ATOM 691 C C . PRO A 1 84 ? 13.622 1.328 -6.060 1.00 73.94 84 PRO A C 1
ATOM 693 O O . PRO A 1 84 ? 14.138 0.213 -6.014 1.00 73.94 84 PRO A O 1
ATOM 696 N N . HIS A 1 85 ? 13.294 1.978 -4.937 1.00 80.00 85 HIS A N 1
ATOM 697 C CA . HIS A 1 85 ? 13.549 1.514 -3.574 1.00 80.00 85 HIS A CA 1
ATOM 698 C C . HIS A 1 85 ? 12.309 0.796 -3.026 1.00 80.00 85 HIS A C 1
ATOM 700 O O . HIS A 1 85 ? 11.430 1.396 -2.404 1.00 80.00 85 HIS A O 1
ATOM 706 N N . ILE A 1 86 ? 12.249 -0.516 -3.265 1.00 79.81 86 ILE A N 1
ATOM 707 C CA . ILE A 1 86 ? 11.077 -1.362 -2.985 1.00 79.81 86 ILE A CA 1
ATOM 708 C C . ILE A 1 86 ? 10.667 -1.318 -1.502 1.00 79.81 86 ILE A C 1
ATOM 710 O O . ILE A 1 86 ? 9.479 -1.224 -1.193 1.00 79.81 86 ILE A O 1
ATOM 714 N N . GLY A 1 87 ? 11.620 -1.352 -0.566 1.00 79.81 87 GLY A N 1
ATOM 715 C CA . GLY A 1 87 ? 11.295 -1.388 0.862 1.00 79.81 87 GLY A CA 1
ATOM 716 C C . GLY A 1 87 ? 10.732 -0.069 1.391 1.00 79.81 87 GLY A C 1
ATOM 717 O O . GLY A 1 87 ? 9.850 -0.108 2.244 1.00 79.81 87 GLY A O 1
ATOM 718 N N . THR A 1 88 ? 11.130 1.088 0.856 1.00 81.31 88 THR A N 1
ATOM 719 C CA . THR A 1 88 ? 10.525 2.382 1.223 1.00 81.31 88 THR A CA 1
ATOM 720 C C . THR A 1 88 ? 9.046 2.432 0.836 1.00 81.31 88 THR A C 1
ATOM 722 O O . THR A 1 88 ? 8.203 2.802 1.654 1.00 81.31 88 THR A O 1
ATOM 725 N N . ILE A 1 89 ? 8.707 1.974 -0.374 1.00 85.00 89 ILE A N 1
ATOM 726 C CA . ILE A 1 89 ? 7.315 1.916 -0.849 1.00 85.00 89 ILE A CA 1
ATOM 727 C C . ILE A 1 89 ? 6.484 0.972 0.028 1.00 85.00 89 ILE A C 1
ATOM 729 O O . ILE A 1 89 ? 5.380 1.333 0.446 1.00 85.00 89 ILE A O 1
ATOM 733 N N . ILE A 1 90 ? 7.016 -0.218 0.333 1.00 86.38 90 ILE A N 1
ATOM 734 C CA . ILE A 1 90 ? 6.334 -1.214 1.172 1.00 86.38 90 ILE A CA 1
ATOM 735 C C . ILE A 1 90 ? 6.122 -0.680 2.592 1.00 86.38 90 ILE A C 1
ATOM 737 O O . ILE A 1 90 ? 5.041 -0.870 3.147 1.00 86.38 90 ILE A O 1
ATOM 741 N N . ARG A 1 91 ? 7.110 0.008 3.178 1.00 85.31 91 ARG A N 1
ATOM 742 C CA . ARG A 1 91 ? 7.008 0.560 4.538 1.00 85.31 91 ARG A CA 1
ATOM 743 C C . ARG A 1 91 ? 5.887 1.589 4.642 1.00 85.31 91 ARG A C 1
ATOM 745 O O . ARG A 1 91 ? 4.984 1.378 5.452 1.00 85.31 91 ARG A O 1
ATOM 752 N N . PHE A 1 92 ? 5.892 2.616 3.789 1.00 84.88 92 PHE A N 1
ATOM 753 C CA . PHE A 1 92 ? 4.865 3.664 3.821 1.00 84.88 92 PHE A CA 1
ATOM 754 C C . PHE A 1 92 ? 3.481 3.137 3.462 1.00 84.88 92 PHE A C 1
ATOM 756 O O . PHE A 1 92 ? 2.512 3.400 4.176 1.00 84.88 92 PHE A O 1
ATOM 763 N N . THR A 1 93 ? 3.379 2.357 2.383 1.00 87.31 93 THR A N 1
ATOM 764 C CA . THR A 1 93 ? 2.095 1.783 1.957 1.00 87.31 93 THR A CA 1
ATOM 765 C C . THR A 1 93 ? 1.549 0.835 3.025 1.00 87.31 93 THR A C 1
ATOM 767 O O . THR A 1 93 ? 0.354 0.862 3.321 1.00 87.31 93 THR A O 1
ATOM 770 N N . GLY A 1 94 ? 2.413 0.035 3.656 1.00 86.44 94 GLY A N 1
ATOM 771 C CA . GLY A 1 94 ? 2.059 -0.877 4.741 1.00 86.44 94 GLY A CA 1
ATOM 772 C C . GLY A 1 94 ? 1.646 -0.163 6.029 1.00 86.44 94 GLY A C 1
ATOM 773 O O . GLY A 1 94 ? 0.653 -0.553 6.637 1.00 86.44 94 GLY A O 1
ATOM 774 N N . ALA A 1 95 ? 2.334 0.909 6.435 1.00 86.19 95 ALA A N 1
ATOM 775 C CA . ALA A 1 95 ? 1.933 1.684 7.612 1.00 86.19 95 ALA A CA 1
ATOM 776 C C . ALA A 1 95 ? 0.624 2.443 7.395 1.00 86.19 95 ALA A C 1
ATOM 778 O O . ALA A 1 95 ? -0.233 2.426 8.277 1.00 86.19 95 ALA A O 1
ATOM 779 N N . LEU A 1 96 ? 0.442 3.067 6.228 1.00 87.19 96 LEU A N 1
ATOM 780 C CA . LEU A 1 96 ? -0.784 3.798 5.908 1.00 87.19 96 LEU A CA 1
ATOM 781 C C . LEU A 1 96 ? -1.978 2.841 5.811 1.00 87.19 96 LEU A C 1
ATOM 783 O O . LEU A 1 96 ? -2.987 3.041 6.488 1.00 87.19 96 LEU A O 1
ATOM 787 N N . SER A 1 97 ? -1.863 1.773 5.015 1.00 86.50 97 SER A N 1
ATOM 788 C CA . SER A 1 97 ? -2.942 0.785 4.884 1.00 86.50 97 SER A CA 1
ATOM 789 C C . SER A 1 97 ? -3.201 0.026 6.190 1.00 86.50 97 SER A C 1
ATOM 791 O O . SER A 1 97 ? -4.359 -0.211 6.524 1.00 86.50 97 SER A O 1
ATOM 793 N N . GLY A 1 98 ? -2.162 -0.289 6.968 1.00 85.31 98 GLY A N 1
ATOM 794 C CA . GLY A 1 98 ? -2.282 -0.896 8.293 1.00 85.31 98 GLY A CA 1
ATOM 795 C C . GLY A 1 98 ? -3.026 0.002 9.279 1.00 85.31 98 GLY A C 1
ATOM 796 O O . GLY A 1 98 ? -3.949 -0.454 9.951 1.00 85.31 98 GLY A O 1
ATOM 797 N N . LEU A 1 99 ? -2.707 1.298 9.310 1.00 85.12 99 LEU A N 1
ATOM 798 C CA . LEU A 1 99 ? -3.423 2.262 10.144 1.00 85.12 99 LEU A CA 1
ATOM 799 C C . LEU A 1 99 ? -4.918 2.284 9.807 1.00 85.12 99 LEU A C 1
ATOM 801 O O . LEU A 1 99 ? -5.749 2.084 10.692 1.00 85.12 99 LEU A O 1
ATOM 805 N N . VAL 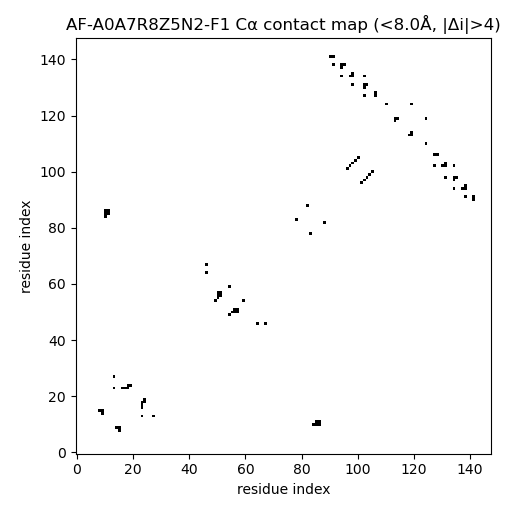A 1 100 ? -5.255 2.456 8.528 1.00 85.81 100 VAL A N 1
ATOM 806 C CA . VAL A 1 100 ? -6.647 2.605 8.081 1.00 85.81 100 VAL A CA 1
ATOM 807 C C . VAL A 1 100 ? -7.438 1.295 8.203 1.00 85.81 100 VAL A C 1
ATOM 809 O O . VAL A 1 100 ? -8.522 1.277 8.788 1.00 85.81 100 VAL A O 1
ATOM 812 N N . TYR A 1 101 ? -6.922 0.185 7.674 1.00 83.94 101 TYR A N 1
ATOM 813 C CA . TYR A 1 101 ? -7.681 -1.068 7.594 1.00 83.94 101 TYR A CA 1
ATOM 814 C C . TYR A 1 101 ? -7.555 -1.943 8.843 1.00 83.94 101 TYR A C 1
ATOM 816 O O . TYR A 1 101 ? -8.546 -2.546 9.250 1.00 83.94 101 TYR A O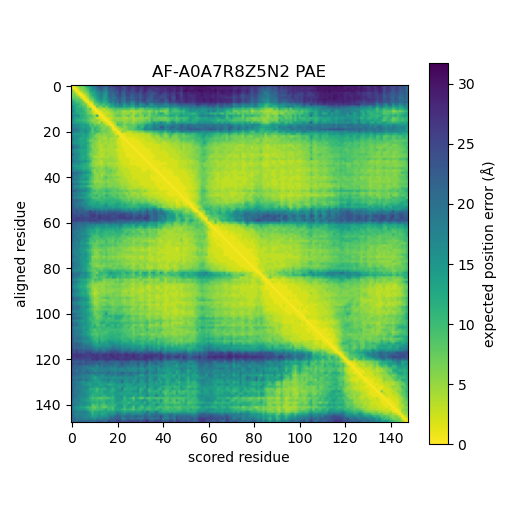 1
ATOM 824 N N . VAL A 1 102 ? -6.375 -2.023 9.464 1.00 83.81 102 VAL A N 1
ATOM 825 C CA . VAL A 1 102 ? -6.143 -2.925 10.608 1.00 83.81 102 VAL A CA 1
ATOM 826 C C . VAL A 1 102 ? -6.534 -2.263 11.927 1.00 83.81 102 VAL A C 1
ATOM 828 O O . VAL A 1 102 ? -7.072 -2.941 12.798 1.00 83.81 102 VAL A O 1
ATOM 831 N N . PHE A 1 103 ? -6.324 -0.950 12.085 1.00 78.12 103 PHE A N 1
ATOM 832 C CA . PHE A 1 103 ? -6.585 -0.264 13.358 1.00 78.12 103 PHE A CA 1
ATOM 833 C C . PHE A 1 103 ? -7.847 0.607 13.348 1.00 78.12 103 PHE A C 1
ATOM 835 O O . PHE A 1 103 ? -8.653 0.519 14.278 1.00 78.12 103 PHE A O 1
ATOM 842 N N . THR A 1 104 ? -8.077 1.419 12.312 1.00 81.00 104 THR A N 1
ATOM 843 C CA . THR A 1 104 ? -9.246 2.319 12.264 1.00 81.00 104 THR A CA 1
ATOM 844 C C . THR A 1 104 ? -10.551 1.574 11.977 1.00 81.00 104 THR A C 1
ATOM 846 O O . THR A 1 104 ? -11.566 1.851 12.610 1.00 81.00 104 THR A O 1
ATOM 849 N N . LEU A 1 105 ? -10.558 0.601 11.066 1.00 80.69 105 LEU A N 1
ATOM 850 C CA . LEU A 1 105 ? -11.792 -0.092 10.682 1.00 80.69 105 LEU A CA 1
ATOM 851 C C . LEU A 1 105 ? -12.450 -0.900 11.829 1.00 80.69 105 LEU A C 1
ATOM 853 O O . LEU A 1 105 ? -13.641 -0.684 12.073 1.00 80.69 105 LEU A O 1
ATOM 857 N N . PRO A 1 106 ? -11.745 -1.770 12.588 1.00 79.94 106 PRO A N 1
ATOM 858 C CA . PRO A 1 106 ? -12.372 -2.509 13.689 1.00 79.94 106 PRO A CA 1
ATOM 859 C C . PRO A 1 106 ? -12.753 -1.607 14.866 1.00 79.94 106 PRO A C 1
ATOM 861 O O . PRO A 1 106 ? -13.796 -1.826 15.479 1.00 79.94 106 PRO A 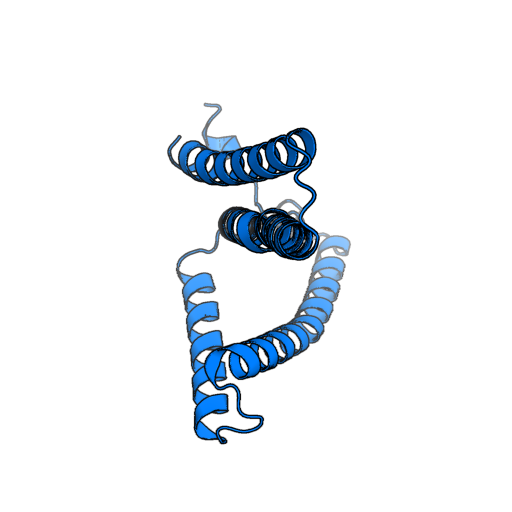O 1
ATOM 864 N N . SER A 1 107 ? -11.970 -0.563 15.157 1.00 76.12 107 SER A N 1
ATOM 865 C CA . SER A 1 107 ? -12.289 0.395 16.225 1.00 76.12 107 SER A CA 1
ATOM 866 C C . SER A 1 107 ? -13.534 1.222 15.909 1.00 76.12 107 SER A C 1
ATOM 868 O O . SER A 1 107 ? -14.406 1.374 16.770 1.00 76.12 107 SER A O 1
ATOM 870 N N . LEU A 1 108 ? -13.677 1.681 14.663 1.00 78.88 108 LEU A N 1
ATOM 871 C CA . LEU A 1 108 ? -14.867 2.397 14.213 1.00 78.88 108 LEU A CA 1
ATOM 872 C C . LEU A 1 108 ? -16.104 1.489 14.231 1.00 78.88 108 LEU A C 1
ATOM 874 O O . LEU A 1 108 ? -17.160 1.898 14.715 1.00 78.88 108 LEU A O 1
ATOM 878 N N . LEU A 1 109 ? -15.972 0.244 13.754 1.00 81.00 109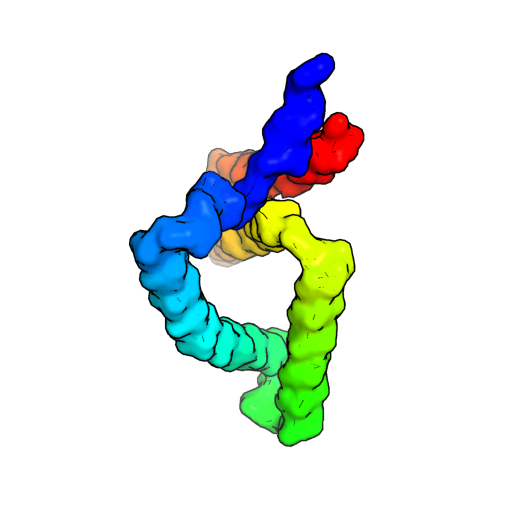 LEU A N 1
ATOM 879 C CA . LEU A 1 109 ? -17.051 -0.747 13.792 1.00 81.00 109 LEU A CA 1
ATOM 880 C C . LEU A 1 109 ? -17.473 -1.076 15.227 1.00 81.00 109 LEU A C 1
ATOM 882 O O . LEU A 1 109 ? -18.670 -1.156 15.512 1.00 81.00 109 LEU A O 1
ATOM 886 N N . HIS A 1 110 ? -16.515 -1.229 16.139 1.00 79.25 110 HIS A N 1
ATOM 887 C CA . HIS A 1 110 ? -16.796 -1.518 17.539 1.00 79.25 110 HIS A CA 1
ATOM 888 C C . HIS A 1 110 ? -17.519 -0.352 18.227 1.00 79.25 110 HIS A C 1
ATOM 890 O O . HIS A 1 110 ? -18.533 -0.566 18.896 1.00 79.25 110 HIS A O 1
ATOM 896 N N . LEU A 1 111 ? -17.070 0.887 18.002 1.00 75.81 111 LEU A N 1
ATOM 897 C CA . LEU A 1 111 ? -17.719 2.088 18.533 1.00 75.81 111 LEU A CA 1
ATOM 898 C C . LEU A 1 111 ? -19.126 2.287 17.944 1.00 75.81 111 LEU A C 1
ATOM 900 O O . LEU A 1 111 ? -20.064 2.609 18.676 1.00 75.81 111 LEU A O 1
ATOM 904 N N . ALA A 1 112 ? -19.298 2.050 16.640 1.00 81.38 112 ALA A N 1
ATOM 905 C CA . ALA A 1 112 ? -20.599 2.108 15.978 1.00 81.38 112 ALA A CA 1
ATOM 906 C C . ALA A 1 112 ? -21.565 1.032 16.506 1.00 81.38 112 ALA A C 1
ATOM 908 O O . ALA A 1 112 ? -22.749 1.314 16.697 1.00 81.38 112 ALA A O 1
ATOM 909 N N . SER A 1 113 ? -21.062 -0.174 16.787 1.00 80.62 113 SER A N 1
ATOM 910 C CA . SER A 1 113 ? -21.835 -1.255 17.404 1.00 80.62 113 SER A CA 1
ATOM 911 C C . SER A 1 113 ? -22.258 -0.891 18.831 1.00 80.62 113 SER A C 1
ATOM 913 O O . SER A 1 113 ? -23.449 -0.901 19.139 1.00 80.62 113 SER A O 1
ATOM 915 N N . GLN A 1 114 ? -21.330 -0.448 19.689 1.00 75.81 114 GLN A N 1
ATOM 916 C CA . GLN A 1 114 ? -21.658 -0.051 21.067 1.00 75.81 114 GLN A CA 1
ATOM 917 C C . GLN A 1 114 ? -22.627 1.138 21.133 1.00 75.81 114 GLN A C 1
ATOM 919 O O . GLN A 1 114 ? -23.503 1.159 21.999 1.00 75.81 114 GLN A O 1
ATOM 924 N N . ARG A 1 115 ? -22.544 2.090 20.192 1.00 74.38 115 ARG A N 1
ATOM 925 C CA . ARG A 1 115 ? -23.496 3.210 20.099 1.00 74.38 115 ARG A CA 1
ATOM 926 C C . ARG A 1 115 ? -24.930 2.740 19.830 1.00 74.38 115 ARG A C 1
ATOM 928 O O . ARG A 1 115 ? -25.860 3.389 20.295 1.00 74.38 115 ARG A O 1
ATOM 935 N N . LYS A 1 116 ? -25.116 1.612 19.131 1.00 76.00 116 LYS A N 1
ATOM 936 C CA . LYS A 1 116 ? -26.439 0.993 18.931 1.00 76.00 116 LYS A CA 1
ATOM 937 C C . LYS A 1 116 ? -26.948 0.244 20.167 1.00 76.00 116 LYS A C 1
ATOM 939 O O . LYS A 1 116 ? -28.154 0.199 20.373 1.00 76.00 116 LYS A O 1
ATOM 944 N N . PHE A 1 117 ? -26.057 -0.326 20.983 1.00 71.94 117 PHE A N 1
ATOM 945 C CA . PHE A 1 117 ? -26.422 -1.141 22.153 1.00 71.94 117 PHE A CA 1
ATOM 946 C C . PHE A 1 117 ? -26.391 -0.391 23.498 1.00 71.94 117 PHE A C 1
ATOM 948 O O . PHE A 1 117 ? -26.710 -0.984 24.527 1.00 71.94 117 PHE A O 1
ATOM 955 N N . GLY A 1 118 ? -26.004 0.890 23.525 1.00 66.56 118 GLY A N 1
ATOM 956 C CA . GLY A 1 118 ? -26.079 1.752 24.716 1.00 66.56 118 GLY A CA 1
ATOM 957 C C . GLY A 1 118 ? -25.161 1.364 25.886 1.00 66.56 118 GLY A C 1
ATOM 958 O O . GLY A 1 118 ? -25.242 1.973 26.948 1.00 66.56 118 GLY A O 1
ATOM 959 N N . LYS A 1 119 ? -24.279 0.372 25.721 1.00 61.50 119 LYS A N 1
ATOM 960 C CA . LYS A 1 119 ? -23.308 -0.066 26.735 1.00 61.50 119 LYS A CA 1
ATOM 961 C C . LYS A 1 119 ? -21.923 0.444 26.357 1.00 61.50 119 LYS A C 1
ATOM 963 O O . LYS A 1 119 ? -21.311 -0.118 25.458 1.00 61.50 119 LYS A O 1
ATOM 968 N N . GLN A 1 120 ? -21.436 1.484 27.034 1.00 55.19 120 GLN A N 1
ATOM 969 C CA . GLN A 1 120 ? -20.053 1.948 26.891 1.00 55.19 120 GLN A CA 1
ATOM 970 C C . GLN A 1 120 ? -19.164 1.319 27.964 1.00 55.19 120 GLN A C 1
ATOM 972 O O . GLN A 1 120 ? -19.228 1.688 29.134 1.00 55.19 120 GLN A O 1
ATOM 977 N N . SER A 1 121 ? -18.301 0.387 27.561 1.00 61.19 121 SER A N 1
ATOM 978 C CA . SER A 1 121 ? -17.159 -0.011 28.390 1.00 61.19 121 SER A CA 1
ATOM 979 C C . SER A 1 121 ? -15.997 0.943 28.117 1.00 61.19 121 SER A C 1
ATOM 981 O O . SER A 1 121 ? -15.378 0.895 27.052 1.00 61.19 121 SER A O 1
ATOM 983 N N . TRP A 1 122 ? -15.699 1.812 29.086 1.00 61.12 122 TRP A N 1
ATOM 984 C CA . TRP A 1 122 ? -14.613 2.800 29.019 1.00 61.12 122 TRP A CA 1
ATOM 985 C C . TRP A 1 122 ? -13.236 2.158 28.761 1.00 61.12 122 TRP A C 1
ATOM 987 O O . TRP A 1 122 ? -12.438 2.675 27.983 1.00 61.12 122 TRP A O 1
ATOM 997 N N . LEU A 1 123 ? -12.993 0.973 29.332 1.00 65.00 123 LEU A N 1
ATOM 998 C CA . LEU A 1 123 ? -11.768 0.188 29.128 1.00 65.00 123 LEU A CA 1
ATOM 999 C C . LEU A 1 123 ? -11.589 -0.265 27.676 1.00 65.00 123 LEU A C 1
ATOM 1001 O O . LEU A 1 123 ? -10.475 -0.271 27.157 1.00 65.00 123 LEU A O 1
ATOM 1005 N N . SER A 1 124 ? -12.684 -0.614 26.999 1.00 63.66 124 SER A N 1
ATOM 1006 C CA . SER A 1 124 ? -12.617 -1.031 25.601 1.00 63.66 124 SER A CA 1
ATOM 1007 C C . SER A 1 124 ? -12.294 0.157 24.692 1.00 63.66 124 SER A C 1
ATOM 1009 O O . SER A 1 124 ? -11.439 0.042 23.819 1.00 63.66 124 SER A O 1
ATOM 1011 N N . ILE A 1 125 ? -12.883 1.329 24.947 1.00 69.75 125 ILE A N 1
ATOM 1012 C CA . ILE A 1 125 ? -12.568 2.572 24.222 1.00 69.75 125 ILE A CA 1
ATOM 1013 C C . ILE A 1 125 ? -11.090 2.955 24.390 1.00 69.75 125 ILE A C 1
ATOM 1015 O O . ILE A 1 125 ? -10.427 3.279 23.404 1.00 69.75 125 ILE A O 1
ATOM 1019 N N . LEU A 1 126 ? -10.557 2.850 25.610 1.00 75.06 126 LEU A N 1
ATOM 1020 C CA . LEU A 1 126 ? -9.161 3.177 25.903 1.00 75.06 126 LEU A CA 1
ATOM 1021 C C . LEU A 1 126 ? -8.179 2.289 25.119 1.00 75.06 126 LEU A C 1
ATOM 1023 O O . LEU A 1 126 ? -7.245 2.803 24.506 1.00 75.06 126 LEU A O 1
ATOM 1027 N N . LEU A 1 127 ? -8.411 0.971 25.083 1.00 71.69 127 LEU A N 1
ATOM 1028 C CA . LEU A 1 127 ? -7.555 0.035 24.343 1.00 71.69 127 LEU A CA 1
ATOM 1029 C C . LEU A 1 127 ? -7.601 0.278 22.826 1.00 71.69 127 LEU A C 1
ATOM 1031 O O . LEU A 1 127 ? -6.566 0.218 22.167 1.00 71.69 127 LEU A O 1
ATOM 1035 N N . HIS A 1 128 ? -8.767 0.616 22.268 1.00 71.12 128 HIS A N 1
ATOM 1036 C CA . HIS A 1 128 ? -8.886 0.918 20.837 1.00 71.12 128 HIS A CA 1
ATOM 1037 C C . HIS A 1 128 ? -8.169 2.221 20.458 1.00 71.12 128 HIS A C 1
ATOM 1039 O O . HIS A 1 128 ? -7.496 2.271 19.429 1.00 71.12 128 HIS A O 1
ATOM 1045 N N . ILE A 1 129 ? -8.258 3.257 21.296 1.00 74.94 129 ILE A N 1
ATOM 1046 C CA . ILE A 1 129 ? -7.526 4.512 21.085 1.00 74.94 129 ILE A CA 1
ATOM 1047 C C . ILE A 1 129 ? -6.015 4.278 21.208 1.00 74.94 129 ILE A C 1
ATOM 1049 O O . ILE A 1 129 ? -5.262 4.766 20.368 1.00 74.94 129 ILE A O 1
ATOM 1053 N N . ALA A 1 130 ? -5.564 3.481 22.183 1.00 76.56 130 ALA A N 1
ATOM 1054 C CA . ALA A 1 130 ? -4.149 3.144 22.340 1.00 76.56 130 ALA A CA 1
ATOM 1055 C C . ALA A 1 130 ? -3.573 2.447 21.094 1.00 76.56 130 ALA A C 1
ATOM 1057 O O . ALA A 1 130 ? -2.485 2.793 20.643 1.00 76.56 130 ALA A O 1
ATOM 1058 N N . ILE A 1 131 ? -4.323 1.525 20.484 1.00 78.81 131 ILE A N 1
ATOM 1059 C CA . ILE A 1 131 ? -3.914 0.832 19.253 1.00 78.81 131 ILE A CA 1
ATOM 1060 C C . ILE A 1 131 ? -3.827 1.801 18.060 1.00 78.81 131 ILE A C 1
ATOM 1062 O O . ILE A 1 131 ? -2.868 1.737 17.290 1.00 78.81 131 ILE A O 1
ATOM 1066 N N . ILE A 1 132 ? -4.775 2.737 17.924 1.00 78.56 132 ILE A N 1
ATOM 1067 C CA . ILE A 1 132 ? -4.724 3.782 16.884 1.00 78.56 132 ILE A CA 1
ATOM 1068 C C . ILE A 1 132 ? -3.510 4.699 17.095 1.00 78.56 132 ILE A C 1
ATOM 1070 O O . ILE A 1 132 ? -2.830 5.035 16.127 1.00 78.56 132 ILE A O 1
ATOM 1074 N N . ILE A 1 133 ? -3.204 5.067 18.344 1.00 80.69 133 ILE A N 1
ATOM 1075 C CA . ILE A 1 133 ? -2.033 5.887 18.689 1.00 80.69 133 ILE A CA 1
ATOM 1076 C C . ILE A 1 133 ? -0.733 5.144 18.361 1.00 80.69 133 ILE A C 1
ATOM 1078 O O . ILE A 1 133 ? 0.166 5.742 17.778 1.00 80.69 133 ILE A O 1
ATOM 1082 N N . ILE A 1 134 ? -0.638 3.846 18.664 1.00 82.81 134 ILE A N 1
ATOM 1083 C CA . ILE A 1 134 ? 0.522 3.015 18.301 1.00 82.81 134 ILE A CA 1
ATOM 1084 C C . ILE A 1 134 ? 0.677 2.938 16.774 1.00 82.81 134 ILE A C 1
ATOM 1086 O O . ILE A 1 134 ? 1.782 3.104 16.256 1.00 82.81 134 ILE A O 1
ATOM 1090 N N . GLY A 1 135 ? -0.422 2.745 16.038 1.00 79.19 135 GLY A N 1
ATOM 1091 C CA . GLY A 1 135 ? -0.417 2.755 14.574 1.00 79.19 135 GLY A CA 1
ATOM 1092 C C . GLY A 1 135 ? 0.016 4.102 13.984 1.00 79.19 135 GLY A C 1
ATOM 1093 O O . GLY A 1 135 ? 0.830 4.138 13.061 1.00 79.19 135 GLY A O 1
ATOM 1094 N N . GLY A 1 136 ? -0.478 5.211 14.541 1.00 81.00 136 GLY A N 1
ATOM 1095 C CA . GLY A 1 136 ? -0.059 6.563 14.165 1.00 81.00 136 GLY A CA 1
ATOM 1096 C C . GLY A 1 136 ? 1.412 6.824 14.495 1.00 81.00 136 GLY A C 1
ATOM 1097 O O . GLY A 1 136 ? 2.141 7.378 13.674 1.00 81.00 136 GLY A O 1
ATOM 1098 N N . GLY A 1 137 ? 1.876 6.338 15.647 1.00 82.81 137 GLY A N 1
ATOM 1099 C CA . GLY A 1 137 ? 3.279 6.369 16.050 1.00 82.81 137 GLY A CA 1
ATOM 1100 C C . GLY A 1 137 ? 4.189 5.612 15.082 1.00 82.81 137 GLY A C 1
ATOM 1101 O O . GLY A 1 137 ? 5.258 6.113 14.755 1.00 82.81 137 GLY A O 1
ATOM 1102 N N . ASN A 1 138 ? 3.755 4.464 14.549 1.00 83.44 138 ASN A N 1
ATOM 1103 C CA . ASN A 1 138 ? 4.501 3.723 13.525 1.00 83.44 138 ASN A CA 1
ATOM 1104 C C . ASN A 1 138 ? 4.650 4.528 12.221 1.00 83.44 138 ASN A C 1
ATOM 1106 O O . ASN A 1 138 ? 5.718 4.534 11.615 1.00 83.44 138 ASN A O 1
ATOM 1110 N N . LEU A 1 139 ? 3.606 5.249 11.804 1.00 79.56 139 LEU A N 1
ATOM 1111 C CA . LEU A 1 139 ? 3.656 6.106 10.616 1.00 79.56 139 LEU A CA 1
ATOM 1112 C C . LEU A 1 139 ? 4.589 7.309 10.835 1.00 79.56 139 LEU A C 1
ATOM 1114 O O . LEU A 1 139 ? 5.427 7.591 9.983 1.00 79.56 139 LEU A O 1
ATOM 1118 N N . LEU A 1 140 ? 4.517 7.963 11.999 1.00 82.31 140 LEU A N 1
ATOM 1119 C CA . LEU A 1 140 ? 5.441 9.044 12.363 1.00 82.31 140 LEU A CA 1
ATOM 1120 C C . LEU A 1 140 ? 6.890 8.550 12.453 1.00 82.31 140 LEU A C 1
ATOM 1122 O O . LEU A 1 140 ? 7.791 9.193 11.922 1.00 82.31 140 LEU A O 1
ATOM 1126 N N . ALA A 1 141 ? 7.120 7.380 13.050 1.00 81.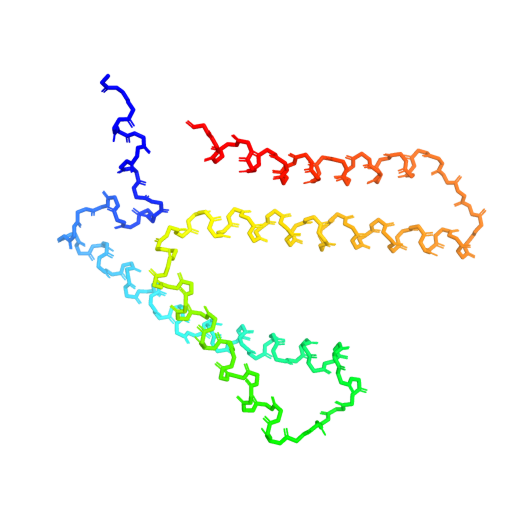06 141 ALA A N 1
ATOM 1127 C CA . ALA A 1 141 ? 8.444 6.771 13.123 1.00 81.06 141 ALA A CA 1
ATOM 1128 C C . ALA A 1 141 ? 9.028 6.477 11.732 1.00 81.06 141 ALA A C 1
ATOM 1130 O O . ALA A 1 141 ? 10.241 6.558 11.553 1.00 81.06 141 ALA A O 1
ATOM 1131 N N . GLN A 1 142 ? 8.190 6.169 10.736 1.00 76.81 142 GLN A N 1
ATOM 1132 C CA . GLN A 1 142 ? 8.650 5.994 9.357 1.00 76.81 142 GLN A CA 1
ATOM 1133 C C . GLN A 1 142 ? 9.089 7.299 8.689 1.00 76.81 142 GLN A C 1
ATOM 1135 O O . GLN A 1 142 ? 10.028 7.248 7.903 1.00 76.81 142 GLN A O 1
ATOM 1140 N N . PHE A 1 143 ? 8.481 8.441 9.025 1.00 78.56 143 PHE A N 1
ATOM 1141 C CA . PHE A 1 143 ? 8.982 9.750 8.591 1.00 78.56 143 PHE A CA 1
ATOM 1142 C C . PHE A 1 143 ? 10.335 10.059 9.244 1.00 78.56 143 PHE A C 1
ATOM 1144 O O . PHE A 1 143 ? 11.321 10.254 8.544 1.00 78.56 143 PHE A O 1
ATOM 1151 N N . PHE A 1 144 ? 10.430 9.952 10.573 1.00 74.69 144 PHE A N 1
ATOM 1152 C CA . PHE A 1 144 ? 11.665 10.275 11.301 1.00 74.69 144 PHE A CA 1
ATOM 1153 C C . PHE A 1 144 ? 12.859 9.364 10.975 1.00 74.69 144 PHE A C 1
ATOM 1155 O O . PHE A 1 144 ? 13.994 9.824 10.995 1.00 74.69 144 PHE A O 1
ATOM 1162 N N . VAL A 1 145 ? 12.637 8.079 10.676 1.00 68.31 145 VAL A N 1
ATOM 1163 C CA . VAL A 1 145 ? 13.716 7.155 10.262 1.00 68.31 145 VAL A CA 1
ATOM 1164 C C . VAL A 1 145 ? 14.224 7.448 8.848 1.00 68.31 145 VAL A C 1
ATOM 1166 O O . VAL A 1 145 ? 15.299 6.983 8.487 1.00 68.31 145 VAL A O 1
ATOM 1169 N N . GLN A 1 146 ? 13.459 8.169 8.032 1.00 59.72 146 GLN A N 1
ATOM 1170 C CA . GLN A 1 146 ? 13.854 8.488 6.664 1.00 59.72 146 GLN A CA 1
ATOM 1171 C C . GLN A 1 146 ? 14.619 9.815 6.551 1.00 59.72 146 GLN A C 1
ATOM 1173 O O . GLN A 1 146 ? 15.327 10.014 5.567 1.00 59.72 146 GLN A O 1
ATOM 1178 N N . ASP A 1 147 ? 14.500 10.676 7.564 1.00 50.78 147 ASP A N 1
ATOM 1179 C CA . ASP A 1 147 ? 15.164 11.980 7.659 1.00 50.78 147 ASP A CA 1
ATOM 1180 C C . ASP A 1 147 ? 16.547 11.929 8.358 1.00 50.78 147 ASP A C 1
ATOM 1182 O O . ASP A 1 147 ? 17.185 12.972 8.517 1.00 50.78 147 ASP A O 1
ATOM 1186 N N . LEU A 1 148 ? 17.017 10.744 8.779 1.00 41.84 148 LEU A N 1
ATOM 1187 C CA . LEU A 1 148 ? 18.286 10.530 9.499 1.00 41.84 148 LEU A CA 1
ATOM 1188 C C . LEU A 1 148 ? 19.277 9.682 8.689 1.00 41.84 148 LEU A C 1
ATOM 1190 O O . LEU A 1 148 ? 20.476 10.041 8.671 1.00 41.84 148 LEU A O 1
#